Protein AF-A0A815VZB2-F1 (afdb_monomer_lite)

Foldseek 3Di:
DDPDPPPVVVVVVVVVVVVVVVVVVVVVVVVPDPDPDVVVVVVVVVVVVVVVVVLVVLQWEKEKEDEFEQDPVGGGDDCQLVQLLQLLCVVVVHHYDYHYDHDYQKIFMATPNHTQDIDGSVLGDGNHNNPPRPRSVVSVVSVCVVSDPDDDD

Radius of gyration: 22.01 Å; chains: 1; bounding box: 46×48×60 Å

Organism: NCBI:txid392030

Sequence (153 aa):
MAIFDKTATINHERKYLLHHRITLIYMKTYILFPSNHHYIIITNAVSTLTSDFCSMMAQTRVLIKYGPYKNFSGVEHKTERTKGLETFLTNLGYSVSTHPIPIRNVCEVHVYDLKVFECDIRNLQFGGDGELDDLCHEALRKITDVTSPSSNP

Secondary structure (DSSP, 8-state):
-----HHHHHHHHHHHHHHHHHHHHHHHHHTS---TTHHHHHHHHHHHHHHHHHHHHT--EEEEEE--EE-SS-EE--STTHHHHHHHHHHTT-EEEEEE-SSTTEEEEEETTEEEEEEETTTSPSSS-STT-HHHHHHHHHHHHHHS-----

InterPro domains:
  IPR027885 Uncharacterised protein family UPF0728 [PF15092] (56-141)
  IPR027885 Uncharacterised protein family UPF0728 [PTHR28448] (56-143)

Structure (mmCIF, N/CA/C/O backbone):
data_AF-A0A815VZB2-F1
#
_entry.id   AF-A0A815VZB2-F1
#
loop_
_atom_site.group_PDB
_atom_site.id
_atom_site.type_symbol
_atom_site.label_atom_id
_atom_site.label_alt_id
_atom_site.label_comp_id
_atom_site.label_asym_id
_atom_site.label_entity_id
_atom_site.label_seq_id
_atom_site.pdbx_PDB_ins_code
_atom_site.Cartn_x
_atom_site.Cartn_y
_atom_site.Cartn_z
_atom_site.occupancy
_atom_site.B_iso_or_equiv
_atom_site.auth_seq_id
_atom_site.auth_comp_id
_atom_site.auth_asym_id
_atom_site.auth_atom_id
_atom_site.pdbx_PDB_model_num
ATOM 1 N N . MET A 1 1 ? 4.070 -33.100 9.835 1.00 34.94 1 MET A N 1
ATOM 2 C CA . MET A 1 1 ? 4.613 -32.319 10.966 1.00 34.94 1 MET A CA 1
ATOM 3 C C . MET A 1 1 ? 4.335 -30.851 10.673 1.00 34.94 1 MET A C 1
ATOM 5 O O . MET A 1 1 ? 5.146 -30.195 10.044 1.00 34.94 1 MET A O 1
ATOM 9 N N . ALA A 1 2 ? 3.128 -30.384 11.004 1.00 37.34 2 ALA A N 1
ATOM 10 C CA . ALA A 1 2 ? 2.721 -28.992 10.826 1.00 37.34 2 ALA A CA 1
ATOM 11 C C . ALA A 1 2 ? 2.582 -28.388 12.223 1.00 37.34 2 ALA A C 1
ATOM 13 O O . ALA A 1 2 ? 1.707 -28.780 12.994 1.00 37.34 2 ALA A O 1
ATOM 14 N N . ILE A 1 3 ? 3.515 -27.507 12.569 1.00 37.59 3 ILE A N 1
ATOM 15 C CA . ILE A 1 3 ? 3.461 -26.701 13.784 1.00 37.59 3 ILE A CA 1
ATOM 16 C C . ILE A 1 3 ? 2.385 -25.648 13.510 1.00 37.59 3 ILE A C 1
ATOM 18 O O . ILE A 1 3 ? 2.657 -24.618 12.910 1.00 37.59 3 ILE A O 1
ATOM 22 N N . PHE A 1 4 ? 1.137 -25.968 13.852 1.00 39.38 4 PHE A N 1
ATOM 23 C CA . PHE A 1 4 ? 0.052 -24.993 13.851 1.00 39.38 4 PHE A CA 1
ATOM 24 C C . PHE A 1 4 ? 0.353 -23.949 14.932 1.00 39.38 4 PHE A C 1
ATOM 26 O O . PHE A 1 4 ? 0.558 -24.295 16.100 1.00 39.38 4 PHE A O 1
ATOM 33 N N . ASP A 1 5 ? 0.418 -22.690 14.509 1.00 47.00 5 ASP A N 1
ATOM 34 C CA . ASP A 1 5 ? 0.724 -21.504 15.304 1.00 47.00 5 ASP A CA 1
ATOM 35 C C . ASP A 1 5 ? -0.200 -21.380 16.527 1.00 47.00 5 ASP A C 1
ATOM 37 O O . ASP A 1 5 ? -1.289 -20.810 16.479 1.00 47.00 5 ASP A O 1
ATOM 41 N N . LYS A 1 6 ? 0.251 -21.895 17.677 1.00 44.09 6 LYS A N 1
ATOM 42 C CA . LYS A 1 6 ? -0.429 -21.723 18.975 1.00 44.09 6 LYS A CA 1
ATOM 43 C C . LYS A 1 6 ? -0.488 -20.251 19.414 1.00 44.09 6 LYS A C 1
ATOM 45 O O . LYS A 1 6 ? -1.237 -19.904 20.319 1.00 44.09 6 LYS A O 1
ATOM 50 N N . THR A 1 7 ? 0.300 -19.381 18.791 1.00 44.50 7 THR A N 1
ATOM 51 C CA . THR A 1 7 ? 0.449 -17.954 19.107 1.00 44.50 7 THR A CA 1
ATOM 52 C C . THR A 1 7 ? -0.786 -17.125 18.730 1.00 44.50 7 THR A C 1
ATOM 54 O O . THR A 1 7 ? -1.151 -16.209 19.469 1.00 44.50 7 THR A O 1
ATOM 57 N N . ALA A 1 8 ? -1.479 -17.469 17.639 1.00 40.62 8 ALA A N 1
ATOM 58 C CA . ALA A 1 8 ? -2.659 -16.743 17.165 1.00 40.62 8 ALA A CA 1
ATOM 59 C C . ALA A 1 8 ? -3.891 -16.973 18.061 1.00 40.62 8 ALA A C 1
ATOM 61 O O . ALA A 1 8 ? -4.601 -16.028 18.410 1.00 40.62 8 ALA A O 1
ATOM 62 N N . THR A 1 9 ? -4.101 -18.211 18.512 1.00 45.16 9 THR A N 1
ATOM 63 C CA . THR A 1 9 ? -5.230 -18.590 19.377 1.00 45.16 9 THR A CA 1
ATOM 64 C C . THR A 1 9 ? -5.095 -17.997 20.783 1.00 45.16 9 THR A C 1
ATOM 66 O O . THR A 1 9 ? -6.067 -17.487 21.337 1.00 45.16 9 THR A O 1
ATOM 69 N N . ILE A 1 10 ? -3.869 -17.946 21.323 1.00 45.34 10 ILE A N 1
ATOM 70 C CA . ILE A 1 10 ? -3.572 -17.347 22.639 1.00 45.34 10 ILE A CA 1
ATOM 71 C C . ILE A 1 10 ? -3.904 -15.844 22.668 1.00 45.34 10 ILE A C 1
ATOM 73 O O . ILE A 1 10 ? -4.378 -15.328 23.684 1.00 45.34 10 ILE A O 1
ATOM 77 N N . ASN A 1 11 ? -3.691 -15.126 21.562 1.00 45.75 11 ASN A N 1
ATOM 78 C CA . ASN A 1 11 ? -4.005 -13.697 21.477 1.00 45.75 11 ASN A CA 1
ATOM 79 C C . ASN A 1 11 ? -5.516 -13.433 21.408 1.00 45.75 11 ASN A C 1
ATOM 81 O O . ASN A 1 11 ? -5.991 -12.444 21.971 1.00 45.75 11 ASN A O 1
ATOM 85 N N . HIS A 1 12 ? -6.281 -14.336 20.789 1.00 46.09 12 HIS A N 1
ATOM 86 C CA . HIS A 1 12 ? -7.735 -14.232 20.751 1.00 46.09 12 HIS A CA 1
ATOM 87 C C . HIS A 1 12 ? -8.364 -14.499 22.128 1.00 46.09 12 HIS A C 1
ATOM 89 O O . HIS A 1 12 ? -9.217 -13.725 22.568 1.00 46.09 12 HIS A O 1
ATOM 95 N N . GLU A 1 13 ? -7.891 -15.522 22.848 1.00 44.78 13 GLU A N 1
ATOM 96 C CA . GLU A 1 13 ? -8.367 -15.851 24.201 1.00 44.78 13 GLU A CA 1
ATOM 97 C C . GLU A 1 13 ? -7.997 -14.778 25.234 1.00 44.78 13 GLU A C 1
ATOM 99 O O . GLU A 1 13 ? -8.820 -14.406 26.074 1.00 44.78 13 GLU A O 1
ATOM 104 N N . ARG A 1 14 ? -6.795 -14.188 25.136 1.00 47.09 14 ARG A N 1
ATOM 105 C CA . ARG A 1 14 ? -6.398 -13.048 25.981 1.00 47.09 14 ARG A CA 1
ATOM 106 C C . ARG A 1 14 ? -7.299 -11.829 25.784 1.00 47.09 14 ARG A C 1
ATOM 108 O O . ARG A 1 14 ? -7.589 -11.145 26.764 1.00 47.09 14 ARG A O 1
ATOM 115 N N . LYS A 1 15 ? -7.780 -11.584 24.558 1.00 50.12 15 LYS A N 1
ATOM 116 C CA . LYS A 1 15 ? -8.715 -10.488 24.249 1.00 50.12 15 LYS A CA 1
ATOM 117 C C . LYS A 1 15 ? -10.062 -10.681 24.958 1.00 50.12 15 LYS A C 1
ATOM 119 O O . LYS A 1 15 ? -10.565 -9.728 25.550 1.00 50.12 15 LYS A O 1
ATOM 124 N N . TYR A 1 16 ? -10.599 -11.905 24.981 1.00 51.72 16 TYR A N 1
ATOM 125 C CA . TYR A 1 16 ? -11.842 -12.227 25.699 1.00 51.72 16 TYR A CA 1
ATOM 126 C C . TYR A 1 16 ? -11.687 -12.170 27.220 1.00 51.72 16 TYR A C 1
ATOM 128 O O . TYR A 1 16 ? -12.546 -11.618 27.907 1.00 51.72 16 TYR A O 1
ATOM 136 N N . LEU A 1 17 ? -10.572 -12.678 27.751 1.00 52.09 17 LEU A N 1
ATOM 137 C CA . LEU A 1 17 ? -10.294 -12.642 29.187 1.00 52.09 17 LEU A CA 1
ATOM 138 C C . LEU A 1 17 ? -10.078 -11.210 29.699 1.00 52.09 17 LEU A C 1
ATOM 140 O O . LEU A 1 17 ? -10.523 -10.893 30.801 1.00 52.09 17 LEU A O 1
ATOM 144 N N . LEU A 1 18 ? -9.459 -10.321 28.909 1.00 53.38 18 LEU A N 1
ATOM 145 C CA . LEU A 1 18 ? -9.382 -8.895 29.247 1.00 53.38 18 LEU A CA 1
ATOM 146 C C . LEU A 1 18 ? -10.767 -8.249 29.255 1.00 53.38 18 LEU A C 1
ATOM 148 O O . LEU A 1 18 ? -11.098 -7.560 30.217 1.00 53.38 18 LEU A O 1
ATOM 152 N N . HIS A 1 19 ? -11.579 -8.505 28.225 1.00 54.69 19 HIS A N 1
ATOM 153 C CA . HIS A 1 19 ? -12.935 -7.962 28.138 1.00 54.69 19 HIS A CA 1
ATOM 154 C C . HIS A 1 19 ? -13.764 -8.376 29.360 1.00 54.69 19 HIS A C 1
ATOM 156 O O . HIS A 1 19 ? -14.330 -7.524 30.036 1.00 54.69 19 HIS A O 1
ATOM 162 N N . HIS A 1 20 ? -13.731 -9.662 29.726 1.00 53.31 20 HIS A N 1
ATOM 163 C CA . HIS A 1 20 ? -14.475 -10.180 30.873 1.00 53.31 20 HIS A CA 1
ATOM 164 C C . HIS A 1 20 ? -13.975 -9.619 32.216 1.00 53.31 20 HIS A C 1
ATOM 166 O O . HIS A 1 20 ? -14.780 -9.280 33.083 1.00 53.31 20 HIS A O 1
ATOM 172 N N . ARG A 1 21 ? -12.654 -9.439 32.390 1.00 52.34 21 ARG A N 1
ATOM 173 C CA . ARG A 1 21 ? -12.088 -8.799 33.594 1.00 52.34 21 ARG A CA 1
ATOM 174 C C . ARG A 1 21 ? -12.471 -7.323 33.699 1.00 52.34 21 ARG A C 1
ATOM 176 O O . ARG A 1 21 ? -12.767 -6.872 34.800 1.00 52.34 21 ARG A O 1
ATOM 183 N N . ILE A 1 22 ? -12.517 -6.596 32.582 1.00 56.78 22 ILE A N 1
ATOM 184 C CA . ILE A 1 22 ? -12.968 -5.198 32.537 1.00 56.78 22 ILE A CA 1
ATOM 185 C C . ILE A 1 22 ? -14.460 -5.105 32.888 1.00 56.78 22 ILE A C 1
ATOM 187 O O . ILE A 1 22 ? -14.831 -4.293 33.733 1.00 56.78 22 ILE A O 1
ATOM 191 N N . THR A 1 23 ? -15.311 -5.981 32.337 1.00 55.28 23 THR A N 1
ATOM 192 C CA . THR A 1 23 ? -16.749 -6.017 32.668 1.00 55.28 23 THR A CA 1
ATOM 193 C C . THR A 1 23 ? -17.000 -6.362 34.141 1.00 55.28 23 THR A C 1
ATOM 195 O O . THR A 1 23 ? -17.875 -5.776 34.776 1.00 55.28 23 THR A O 1
ATOM 198 N N . LEU A 1 24 ? -16.218 -7.278 34.722 1.00 53.06 24 LEU A N 1
ATOM 199 C CA . LEU A 1 24 ? -16.332 -7.635 36.141 1.00 53.06 24 LEU A CA 1
ATOM 200 C C . LEU A 1 24 ? -15.854 -6.515 37.075 1.00 53.06 24 LEU A C 1
ATOM 202 O O . LEU A 1 24 ? -16.447 -6.324 38.136 1.00 53.06 24 LEU A O 1
ATOM 206 N N . ILE A 1 25 ? -14.824 -5.753 36.687 1.00 57.41 25 ILE A N 1
ATOM 207 C CA . ILE A 1 25 ? -14.429 -4.530 37.403 1.00 57.41 25 ILE A CA 1
ATOM 208 C C . ILE A 1 25 ? -15.587 -3.528 37.371 1.00 57.41 25 ILE A C 1
ATOM 210 O O . ILE A 1 25 ? -15.958 -3.031 38.428 1.00 57.41 25 ILE A O 1
ATOM 214 N N . TYR A 1 26 ? -16.207 -3.324 36.201 1.00 50.06 26 TYR A N 1
ATOM 215 C CA . TYR A 1 26 ? -17.359 -2.440 35.998 1.00 50.06 26 TYR A CA 1
ATOM 216 C C . TYR A 1 26 ? -18.523 -2.786 36.939 1.00 50.06 26 TYR A C 1
ATOM 218 O O . TYR A 1 26 ? -18.968 -1.945 37.706 1.00 50.06 26 TYR A O 1
ATOM 226 N N . MET A 1 27 ? -18.968 -4.043 36.991 1.00 49.50 27 MET A N 1
ATOM 227 C CA . MET A 1 27 ? -20.078 -4.436 37.877 1.00 49.50 27 MET A CA 1
ATOM 228 C C . MET A 1 27 ? -19.759 -4.253 39.370 1.00 49.50 27 MET A C 1
ATOM 230 O O . MET A 1 27 ? -20.651 -3.970 40.168 1.00 49.50 27 MET A O 1
ATOM 234 N N . LYS A 1 28 ? -18.488 -4.386 39.766 1.00 45.09 28 LYS A N 1
ATOM 235 C CA . LYS A 1 28 ? -18.073 -4.308 41.173 1.00 45.09 28 LYS A CA 1
ATOM 236 C C . LYS A 1 28 ? -17.941 -2.866 41.681 1.00 45.09 28 LYS A C 1
ATOM 238 O O . LYS A 1 28 ? -18.187 -2.629 42.861 1.00 45.09 28 LYS A O 1
ATOM 243 N N . THR A 1 29 ? -17.605 -1.902 40.820 1.00 44.00 29 THR A N 1
ATOM 244 C CA . THR A 1 29 ? -17.558 -0.470 41.178 1.00 44.00 29 THR A CA 1
ATOM 245 C C . THR A 1 29 ? -18.941 0.171 41.289 1.00 44.00 29 THR A C 1
ATOM 247 O O . THR A 1 29 ? -19.121 1.038 42.141 1.00 44.00 29 THR A O 1
ATOM 250 N N . TYR A 1 30 ? -19.930 -0.272 40.504 1.00 48.31 30 TYR A N 1
ATOM 251 C CA . TYR A 1 30 ? -21.293 0.290 40.529 1.00 48.31 30 TYR A CA 1
ATOM 252 C C . TYR A 1 30 ? -22.062 0.019 41.834 1.00 48.31 30 TYR A C 1
ATOM 254 O O . TYR A 1 30 ? -22.995 0.749 42.153 1.00 48.31 30 TYR A O 1
ATOM 262 N N . ILE A 1 31 ? -21.670 -0.994 42.614 1.00 49.06 31 ILE A N 1
ATOM 263 C CA . ILE A 1 31 ? -22.377 -1.385 43.847 1.00 49.06 31 ILE A CA 1
ATOM 264 C C . ILE A 1 31 ? -21.903 -0.580 45.078 1.00 49.06 31 ILE A C 1
ATOM 266 O O . ILE A 1 31 ? -22.620 -0.505 46.071 1.00 49.06 31 ILE A O 1
ATOM 270 N N . LEU A 1 32 ? -20.720 0.051 45.042 1.00 46.19 32 LEU A N 1
ATOM 271 C CA . LEU A 1 32 ? -20.055 0.569 46.252 1.00 46.19 32 LEU A CA 1
ATOM 272 C C . LEU A 1 32 ? -20.172 2.083 46.519 1.00 46.19 32 LEU A C 1
ATOM 274 O O . LEU A 1 32 ? -19.733 2.516 47.581 1.00 46.19 32 LEU A O 1
ATOM 278 N N . PHE A 1 33 ? -20.754 2.902 45.632 1.00 46.06 33 PHE A N 1
ATOM 279 C CA . PHE A 1 33 ? -20.712 4.367 45.801 1.00 46.06 33 PHE A CA 1
ATOM 280 C C . PHE A 1 33 ? -22.016 5.091 45.417 1.00 46.06 33 PHE A C 1
ATOM 282 O O . PHE A 1 33 ? -22.162 5.519 44.272 1.00 46.06 33 PHE A O 1
ATOM 289 N N . PRO A 1 34 ? -22.950 5.315 46.363 1.00 49.69 34 PRO A N 1
ATOM 290 C CA . PRO A 1 34 ? -24.106 6.172 46.146 1.00 49.69 34 PRO A CA 1
ATOM 291 C C . PRO A 1 34 ? -23.826 7.586 46.689 1.00 49.69 34 PRO A C 1
ATOM 293 O O . PRO A 1 34 ? -24.181 7.901 47.822 1.00 49.69 34 PRO A O 1
ATOM 296 N N . SER A 1 35 ? -23.178 8.462 45.911 1.00 50.97 35 SER A N 1
ATOM 297 C CA . SER A 1 35 ? -23.201 9.913 46.186 1.00 50.97 35 SER A CA 1
ATOM 298 C C . SER A 1 35 ? -22.952 10.779 44.934 1.00 50.97 35 SER A C 1
ATOM 300 O O . SER A 1 35 ? -22.045 10.567 44.128 1.00 50.97 35 SER A O 1
ATOM 302 N N . ASN A 1 36 ? -23.835 11.766 44.760 1.00 54.28 36 ASN A N 1
ATOM 303 C CA . ASN A 1 36 ? -24.310 12.329 43.487 1.00 54.28 36 ASN A CA 1
ATOM 304 C C . ASN A 1 36 ? -23.461 13.446 42.838 1.00 54.28 36 ASN A C 1
ATOM 306 O O . ASN A 1 36 ? -24.019 14.412 42.333 1.00 54.28 36 ASN A O 1
ATOM 310 N N . HIS A 1 37 ? -22.131 13.346 42.781 1.00 50.31 37 HIS A N 1
ATOM 311 C CA . HIS A 1 37 ? -21.355 14.298 41.949 1.00 50.31 37 HIS A CA 1
ATOM 312 C C . HIS A 1 37 ? -20.092 13.713 41.307 1.00 50.31 37 HIS A C 1
ATOM 314 O O . HIS A 1 37 ? -19.731 14.105 40.199 1.00 50.31 37 HIS A O 1
ATOM 320 N N . HIS A 1 38 ? -19.460 12.712 41.926 1.00 49.88 38 HIS A N 1
ATOM 321 C CA . HIS A 1 38 ? -18.347 11.986 41.300 1.00 49.88 38 HIS A CA 1
ATOM 322 C C . HIS A 1 38 ? -18.798 11.022 40.195 1.00 49.88 38 HIS A C 1
ATOM 324 O O . HIS A 1 38 ? -18.016 10.734 39.291 1.00 49.88 38 HIS A O 1
ATOM 330 N N . TYR A 1 39 ? -20.059 10.574 40.220 1.00 50.38 39 TYR A N 1
ATOM 331 C CA . TYR A 1 39 ? -20.614 9.678 39.203 1.00 50.38 39 TYR A CA 1
ATOM 332 C C . TYR A 1 39 ? -20.498 10.271 37.791 1.00 50.38 39 TYR A C 1
ATOM 334 O O . TYR A 1 39 ? -19.994 9.607 36.893 1.00 50.38 39 TYR A O 1
ATOM 342 N N . ILE A 1 40 ? -20.853 11.549 37.623 1.00 50.66 40 ILE A N 1
ATOM 343 C CA . ILE A 1 40 ? -20.869 12.222 36.315 1.00 50.66 40 ILE A CA 1
ATOM 344 C C . ILE A 1 40 ? -19.458 12.283 35.705 1.00 50.66 40 ILE A C 1
ATOM 346 O O . ILE A 1 40 ? -19.270 11.979 34.526 1.00 50.66 40 ILE A O 1
ATOM 350 N N . ILE A 1 41 ? -18.446 12.612 36.516 1.00 54.38 41 ILE A N 1
ATOM 351 C CA . ILE A 1 41 ? -17.053 12.739 36.061 1.00 54.38 41 ILE A CA 1
ATOM 352 C C . ILE A 1 41 ? -16.491 11.372 35.649 1.00 54.38 41 ILE A C 1
ATOM 354 O O . ILE A 1 41 ? -15.858 11.260 34.601 1.00 54.38 41 ILE A O 1
ATOM 358 N N . ILE A 1 42 ? -16.768 10.322 36.430 1.00 55.88 42 ILE A N 1
ATOM 359 C CA . ILE A 1 42 ? -16.307 8.962 36.120 1.00 55.88 42 ILE A CA 1
ATOM 360 C C . ILE A 1 42 ? -17.001 8.439 34.858 1.00 55.88 42 ILE A C 1
ATOM 362 O O . ILE A 1 42 ? -16.329 7.897 33.985 1.00 55.88 42 ILE A O 1
ATOM 366 N N . THR A 1 43 ? -18.313 8.644 34.700 1.00 55.28 43 THR A N 1
ATOM 367 C CA . THR A 1 43 ? -19.020 8.207 33.486 1.00 55.28 43 THR A CA 1
ATOM 368 C C . THR A 1 43 ? -18.523 8.909 32.224 1.00 55.28 43 THR A C 1
ATOM 370 O O . THR A 1 43 ? -18.375 8.249 31.200 1.00 55.28 43 THR A O 1
ATOM 373 N N . ASN A 1 44 ? -18.192 10.204 32.303 1.00 54.88 44 ASN A N 1
ATOM 374 C CA . ASN A 1 44 ? -17.668 10.962 31.164 1.00 54.88 44 ASN A CA 1
ATOM 375 C C . ASN A 1 44 ? -16.230 10.564 30.806 1.00 54.88 44 ASN A C 1
ATOM 377 O O . ASN A 1 44 ? -15.897 10.464 29.633 1.00 54.88 44 ASN A O 1
ATOM 381 N N . ALA A 1 45 ? -15.380 10.296 31.801 1.00 54.25 45 ALA A N 1
ATOM 382 C CA . ALA A 1 45 ? -14.021 9.815 31.554 1.00 54.25 45 ALA A CA 1
ATOM 383 C C . ALA A 1 45 ? -14.007 8.380 30.996 1.00 54.25 45 ALA A C 1
ATOM 385 O O . ALA A 1 45 ? -13.162 8.030 30.180 1.00 54.25 45 ALA A O 1
ATOM 386 N N . VAL A 1 46 ? -14.949 7.531 31.414 1.00 55.19 46 VAL A N 1
ATOM 387 C CA . VAL A 1 46 ? -15.072 6.162 30.895 1.00 55.19 46 VAL A CA 1
ATOM 388 C C . VAL A 1 46 ? -15.710 6.147 29.500 1.00 55.19 46 VAL A C 1
ATOM 390 O O . VAL A 1 46 ? -15.324 5.321 28.675 1.00 55.19 46 VAL A O 1
ATOM 393 N N . SER A 1 47 ? -16.635 7.058 29.181 1.00 56.69 47 SER A N 1
ATOM 394 C CA . SER A 1 47 ? -17.193 7.178 27.826 1.00 56.69 47 SER A CA 1
ATOM 395 C C . SER A 1 47 ? -16.167 7.702 26.815 1.00 56.69 47 SER A C 1
ATOM 397 O O . SER A 1 47 ? -16.084 7.161 25.714 1.00 56.69 47 SER A O 1
ATOM 399 N N . THR A 1 48 ? -15.317 8.664 27.191 1.00 53.47 48 THR A N 1
ATOM 400 C CA . THR A 1 48 ? -14.202 9.101 26.334 1.00 53.47 48 THR A CA 1
ATOM 401 C C . THR A 1 48 ? -13.174 7.989 26.151 1.00 53.47 48 THR A C 1
ATOM 403 O O . THR A 1 48 ? -12.849 7.651 25.020 1.00 53.47 48 THR A O 1
ATOM 406 N N . LEU A 1 49 ? -12.765 7.310 27.228 1.00 53.84 49 LEU A N 1
ATOM 407 C CA . LEU A 1 49 ? -11.832 6.184 27.131 1.00 53.84 49 LEU A CA 1
ATOM 408 C C . LEU A 1 49 ? -12.395 5.017 26.309 1.00 53.84 49 LEU A C 1
ATOM 410 O O . LEU A 1 49 ? -11.648 4.390 25.571 1.00 53.84 49 LEU A O 1
ATOM 414 N N . THR A 1 50 ? -13.692 4.709 26.395 1.00 54.56 50 THR A N 1
ATOM 415 C CA . THR A 1 50 ? -14.303 3.647 25.573 1.00 54.56 50 THR A CA 1
ATOM 416 C C . THR A 1 50 ? -14.459 4.057 24.113 1.00 54.56 50 THR A C 1
ATOM 418 O O . THR A 1 50 ? -14.234 3.214 23.252 1.00 54.56 50 THR A O 1
ATOM 421 N N . SER A 1 51 ? -14.755 5.326 23.815 1.00 56.81 51 SER A N 1
ATOM 422 C CA . SER A 1 51 ? -14.729 5.874 22.451 1.00 56.81 51 SER A CA 1
ATOM 423 C C . SER A 1 51 ? -13.322 5.816 21.850 1.00 56.81 51 SER A C 1
ATOM 425 O O . SER A 1 51 ? -13.143 5.315 20.741 1.00 56.81 51 SER A O 1
ATOM 427 N N . ASP A 1 52 ? -12.310 6.233 22.611 1.00 51.03 52 ASP A N 1
ATOM 428 C CA . ASP A 1 52 ? -10.911 6.236 22.181 1.00 51.03 52 ASP A CA 1
ATOM 429 C C . ASP A 1 52 ? -10.368 4.809 22.028 1.00 51.03 52 ASP A C 1
ATOM 431 O O . ASP A 1 52 ? -9.700 4.500 21.045 1.00 51.03 52 ASP A O 1
ATOM 435 N N . PHE A 1 53 ? -10.721 3.886 22.932 1.00 46.84 53 PHE A N 1
ATOM 436 C CA . PHE A 1 53 ? -10.391 2.466 22.781 1.00 46.84 53 PHE A CA 1
ATOM 437 C C . PHE A 1 53 ? -11.161 1.793 21.638 1.00 46.84 53 PHE A C 1
ATOM 439 O O . PHE A 1 53 ? -10.614 0.887 21.013 1.00 46.84 53 PHE A O 1
ATOM 446 N N . CYS A 1 54 ? -12.396 2.205 21.336 1.00 44.72 54 CYS A N 1
ATOM 447 C CA . CYS A 1 54 ? -13.155 1.693 20.190 1.00 44.72 54 CYS A CA 1
ATOM 448 C C . CYS A 1 54 ? -12.543 2.188 18.868 1.00 44.72 54 CYS A C 1
ATOM 450 O O . CYS A 1 54 ? -12.349 1.395 17.949 1.00 44.72 54 CYS A O 1
ATOM 452 N N . SER A 1 55 ? -12.121 3.458 18.831 1.00 46.69 55 SER A N 1
ATOM 453 C CA . SER A 1 55 ? -11.335 4.052 17.742 1.00 46.69 55 SER A CA 1
ATOM 454 C C . SER A 1 55 ? -9.985 3.338 17.560 1.00 46.69 55 SER A C 1
ATOM 456 O O . SER A 1 55 ? -9.594 2.983 16.450 1.00 46.69 55 SER A O 1
ATOM 458 N N . MET A 1 56 ? -9.308 2.998 18.663 1.00 39.72 56 MET A N 1
ATOM 459 C CA . MET A 1 56 ? -8.017 2.300 18.653 1.00 39.72 56 MET A CA 1
ATOM 460 C C . MET A 1 56 ? -8.124 0.799 18.308 1.00 39.72 56 MET A C 1
ATOM 462 O O . MET A 1 56 ? -7.184 0.216 17.771 1.00 39.72 56 MET A O 1
ATOM 466 N N . MET A 1 57 ? -9.257 0.144 18.585 1.00 47.75 57 MET A N 1
ATOM 467 C CA . MET A 1 57 ? -9.481 -1.287 18.309 1.00 47.75 57 MET A CA 1
ATOM 468 C C . MET A 1 57 ? -9.877 -1.590 16.854 1.00 47.75 57 MET A C 1
ATOM 470 O O . MET A 1 57 ? -9.903 -2.765 16.480 1.00 47.75 57 MET A O 1
ATOM 474 N N . ALA A 1 58 ? -10.153 -0.564 16.043 1.00 57.28 58 ALA A N 1
ATOM 475 C CA . ALA A 1 58 ? -10.574 -0.678 14.646 1.00 57.28 58 ALA A CA 1
ATOM 476 C C . ALA A 1 58 ? -9.503 -0.213 13.640 1.00 57.28 58 ALA A C 1
ATOM 478 O O . ALA A 1 58 ? -9.828 0.071 12.487 1.00 57.28 58 ALA A O 1
ATOM 479 N N . GLN A 1 59 ? -8.224 -0.134 14.037 1.00 67.06 59 GLN A N 1
ATOM 480 C CA . GLN A 1 59 ? -7.154 0.170 13.082 1.00 67.06 59 GLN A CA 1
ATOM 481 C C . GLN A 1 59 ? -7.110 -0.896 11.985 1.00 67.06 59 GLN A C 1
ATOM 483 O O . GLN A 1 59 ? -6.698 -2.044 12.191 1.00 67.06 59 GLN A O 1
ATOM 488 N N . THR A 1 60 ? -7.561 -0.488 10.804 1.00 81.19 60 THR A N 1
ATOM 489 C CA . THR A 1 60 ? -7.589 -1.331 9.619 1.00 81.19 60 THR A CA 1
ATOM 490 C C . THR A 1 60 ? -6.169 -1.458 9.094 1.00 81.19 60 THR A C 1
ATOM 492 O O . THR A 1 60 ? -5.489 -0.462 8.830 1.00 81.19 60 THR A O 1
ATOM 495 N N . ARG A 1 61 ? -5.690 -2.704 9.030 1.00 88.62 61 ARG A N 1
ATOM 496 C CA . ARG A 1 61 ? -4.336 -3.017 8.575 1.00 88.62 61 ARG A CA 1
ATOM 497 C C . ARG A 1 61 ? -4.323 -3.064 7.060 1.00 88.62 61 ARG A C 1
ATOM 499 O O . ARG A 1 61 ? -4.993 -3.908 6.464 1.00 88.62 61 ARG A O 1
ATOM 506 N N . VAL A 1 62 ? -3.529 -2.180 6.475 1.00 91.62 62 VAL A N 1
ATOM 507 C CA . VAL A 1 62 ? -3.317 -2.072 5.039 1.00 91.62 62 VAL A CA 1
ATOM 508 C C . VAL A 1 62 ? -1.891 -2.512 4.715 1.00 91.62 62 VAL A C 1
ATOM 510 O O . VAL A 1 62 ? -0.917 -2.081 5.330 1.00 91.62 62 VAL A O 1
ATOM 513 N N . LEU A 1 63 ? -1.764 -3.398 3.740 1.00 93.44 63 LEU A N 1
ATOM 514 C CA . LEU A 1 63 ? -0.509 -3.936 3.249 1.00 93.44 63 LEU A CA 1
ATOM 515 C C . LEU A 1 63 ? -0.349 -3.548 1.779 1.00 93.44 63 LEU A C 1
ATOM 517 O O . LEU A 1 63 ? -1.098 -4.003 0.920 1.00 93.44 63 LEU A O 1
ATOM 521 N N . ILE A 1 64 ? 0.645 -2.720 1.484 1.00 93.62 64 ILE A N 1
ATOM 522 C CA . ILE A 1 64 ? 0.982 -2.285 0.132 1.00 93.62 64 ILE A CA 1
ATOM 523 C C . ILE A 1 64 ? 2.090 -3.192 -0.396 1.00 93.62 64 ILE A C 1
ATOM 525 O O . ILE A 1 64 ? 3.219 -3.169 0.096 1.00 93.62 64 ILE A O 1
ATOM 529 N N . LYS A 1 65 ? 1.788 -3.995 -1.410 1.00 94.00 65 LYS A N 1
ATOM 530 C CA . LYS A 1 65 ? 2.762 -4.827 -2.113 1.00 94.00 65 LYS A CA 1
ATOM 531 C C . LYS A 1 65 ? 3.219 -4.109 -3.372 1.00 94.00 65 LYS A C 1
ATOM 533 O O . LYS A 1 65 ? 2.385 -3.742 -4.190 1.00 94.00 65 LYS A O 1
ATOM 538 N N . TYR A 1 66 ? 4.520 -3.908 -3.550 1.00 93.88 66 TYR A N 1
ATOM 539 C CA . TYR A 1 66 ? 5.027 -3.099 -4.658 1.00 93.88 66 TYR A CA 1
ATOM 540 C C . TYR A 1 66 ? 6.161 -3.768 -5.432 1.00 93.88 66 TYR A C 1
ATOM 542 O O . TYR A 1 66 ? 7.067 -4.395 -4.883 1.00 93.88 66 TYR A O 1
ATOM 550 N N . GLY A 1 67 ? 6.075 -3.641 -6.747 1.00 92.38 67 GLY A N 1
ATOM 551 C CA . GLY A 1 67 ? 6.988 -4.200 -7.722 1.00 92.38 67 GLY A CA 1
ATOM 552 C C . GLY A 1 67 ? 8.208 -3.335 -8.008 1.00 92.38 67 GLY A C 1
ATOM 553 O O . GLY A 1 67 ? 8.180 -2.125 -7.766 1.00 92.38 67 GLY A O 1
ATOM 554 N N . PRO A 1 68 ? 9.266 -3.902 -8.615 1.00 92.06 68 PRO A N 1
ATOM 555 C CA . PRO A 1 68 ? 10.342 -3.089 -9.147 1.00 92.06 68 PRO A CA 1
ATOM 556 C C . PRO A 1 68 ? 9.830 -2.301 -10.357 1.00 92.06 68 PRO A C 1
ATOM 558 O O . PRO A 1 68 ? 9.062 -2.816 -11.179 1.00 92.06 68 PRO A O 1
ATOM 561 N N . TYR A 1 69 ? 10.278 -1.057 -10.506 1.00 87.81 69 TYR A N 1
ATOM 562 C CA . TYR A 1 69 ? 9.930 -0.217 -11.653 1.00 87.81 69 TYR A CA 1
ATOM 563 C C . TYR A 1 69 ? 11.161 0.434 -12.263 1.00 87.81 69 TYR A C 1
ATOM 565 O O . TYR A 1 69 ? 12.211 0.556 -11.634 1.00 87.81 69 TYR A O 1
ATOM 573 N N . LYS A 1 70 ? 11.038 0.834 -13.534 1.00 86.12 70 LYS A N 1
ATOM 574 C CA . LYS A 1 70 ? 12.124 1.523 -14.234 1.00 86.12 70 LYS A CA 1
ATOM 575 C C . LYS A 1 70 ? 12.249 2.950 -13.700 1.00 86.12 70 LYS A C 1
ATOM 577 O O . LYS A 1 70 ? 11.328 3.749 -13.867 1.00 86.12 70 LYS A O 1
ATOM 582 N N . ASN A 1 71 ? 13.390 3.252 -13.101 1.00 80.81 71 ASN A N 1
ATOM 583 C CA . ASN A 1 71 ? 13.805 4.584 -12.687 1.00 80.81 71 ASN A CA 1
ATOM 584 C C . ASN A 1 71 ? 15.034 5.023 -13.518 1.00 80.81 71 ASN A C 1
ATOM 586 O O . ASN A 1 71 ? 15.406 4.357 -14.487 1.00 80.81 71 ASN A O 1
ATOM 590 N N . PHE A 1 72 ? 15.642 6.160 -13.173 1.00 78.44 72 PHE A N 1
ATOM 591 C CA . PHE A 1 72 ? 16.839 6.662 -13.862 1.00 78.44 72 PHE A CA 1
ATOM 592 C C . PHE A 1 72 ? 18.070 5.749 -13.683 1.00 78.44 72 PHE A C 1
ATOM 594 O O . PHE A 1 72 ? 18.905 5.662 -14.577 1.00 78.44 72 PHE A O 1
ATOM 601 N N . SER A 1 73 ? 18.158 5.039 -12.556 1.00 76.38 73 SER A N 1
ATOM 602 C CA . SER A 1 73 ? 19.283 4.184 -12.156 1.00 76.38 73 SER A CA 1
ATOM 603 C C . SER A 1 73 ? 19.163 2.726 -12.627 1.00 76.38 73 SER A C 1
ATOM 605 O O . SER A 1 73 ? 20.150 2.000 -12.592 1.00 76.38 73 SER A O 1
ATOM 607 N N . GLY A 1 74 ? 17.984 2.279 -13.074 1.00 85.25 74 GLY A N 1
ATOM 608 C CA . GLY A 1 74 ? 17.741 0.891 -13.469 1.00 85.25 74 GLY A CA 1
ATOM 609 C C . GLY A 1 74 ? 16.311 0.415 -13.206 1.00 85.25 74 GLY A C 1
ATOM 610 O O . GLY A 1 74 ? 15.359 1.195 -13.226 1.00 85.25 74 GLY A O 1
ATOM 611 N N . VAL A 1 75 ? 16.143 -0.896 -13.010 1.00 85.50 75 VAL A N 1
ATOM 612 C CA . VAL A 1 75 ? 14.880 -1.520 -12.579 1.00 85.50 75 VAL A CA 1
ATOM 613 C C . VAL A 1 75 ? 15.081 -2.014 -11.154 1.00 85.50 75 VAL A C 1
ATOM 615 O O . VAL A 1 75 ? 15.715 -3.042 -10.948 1.00 85.50 75 VAL A O 1
ATOM 618 N N . GLU A 1 76 ? 14.561 -1.267 -10.185 1.00 86.38 76 GLU A N 1
ATOM 619 C CA . GLU A 1 76 ? 14.776 -1.526 -8.758 1.00 86.38 76 GLU A CA 1
ATOM 620 C C . GLU A 1 76 ? 13.482 -1.348 -7.960 1.00 86.38 76 GLU A C 1
ATOM 622 O O . GLU A 1 76 ? 12.549 -0.657 -8.386 1.00 86.38 76 GLU A O 1
ATOM 627 N N . HIS A 1 77 ? 13.438 -1.968 -6.780 1.00 85.94 77 HIS A N 1
ATOM 628 C CA . HIS A 1 77 ? 12.402 -1.744 -5.777 1.00 85.94 77 HIS A CA 1
ATOM 629 C C . HIS A 1 77 ? 12.672 -0.430 -5.056 1.00 85.94 77 HIS A C 1
ATOM 631 O O . HIS A 1 77 ? 13.601 -0.326 -4.259 1.00 85.94 77 HIS A O 1
ATOM 637 N N . LYS A 1 78 ? 11.846 0.578 -5.328 1.00 84.44 78 LYS A N 1
ATOM 638 C CA . LYS A 1 78 ? 11.921 1.872 -4.652 1.00 84.44 78 LYS A CA 1
ATOM 639 C C . LYS A 1 78 ? 10.598 2.220 -3.989 1.00 84.44 78 LYS A C 1
ATOM 641 O O . LYS A 1 78 ? 9.538 2.044 -4.580 1.00 84.44 78 LYS A O 1
ATOM 646 N N . THR A 1 79 ? 10.683 2.782 -2.789 1.00 85.69 79 THR A N 1
ATOM 647 C CA . THR A 1 79 ? 9.528 3.237 -2.001 1.00 85.69 79 THR A CA 1
ATOM 648 C C . THR A 1 79 ? 9.148 4.692 -2.277 1.00 85.69 79 THR A C 1
ATOM 650 O O . THR A 1 79 ? 8.131 5.170 -1.789 1.00 85.69 79 THR A O 1
ATOM 653 N N . GLU A 1 80 ? 9.935 5.416 -3.080 1.00 85.62 80 GLU A N 1
ATOM 654 C CA . GLU A 1 80 ? 9.757 6.856 -3.325 1.00 85.62 80 GLU A CA 1
ATOM 655 C C . GLU A 1 80 ? 8.357 7.202 -3.870 1.00 85.62 80 GLU A C 1
ATOM 657 O O . GLU A 1 80 ? 7.797 8.237 -3.512 1.00 85.62 80 GLU A O 1
ATOM 662 N N . ARG A 1 81 ? 7.770 6.320 -4.695 1.00 83.88 81 ARG A N 1
ATOM 663 C CA . ARG A 1 81 ? 6.399 6.475 -5.215 1.00 83.88 81 ARG A CA 1
ATOM 664 C C . ARG A 1 81 ? 5.316 5.937 -4.287 1.00 83.88 81 ARG A C 1
ATOM 666 O O . ARG A 1 81 ? 4.226 6.487 -4.242 1.00 83.88 81 ARG A O 1
ATOM 673 N N . THR A 1 82 ? 5.598 4.883 -3.523 1.00 87.38 82 THR A N 1
ATOM 674 C CA . THR A 1 82 ? 4.621 4.328 -2.570 1.00 87.38 82 THR A CA 1
ATOM 675 C C . THR A 1 82 ? 4.492 5.182 -1.313 1.00 87.38 82 THR A C 1
ATOM 677 O O . THR A 1 82 ? 3.493 5.076 -0.611 1.00 87.38 82 THR A O 1
ATOM 680 N N . LYS A 1 83 ? 5.476 6.047 -1.037 1.00 89.62 83 LYS A N 1
ATOM 681 C CA . LYS A 1 83 ? 5.512 6.917 0.142 1.00 89.62 83 LYS A CA 1
ATOM 682 C C . LYS A 1 83 ? 4.333 7.889 0.213 1.00 89.62 83 LYS A C 1
ATOM 684 O O . LYS A 1 83 ? 3.847 8.143 1.311 1.00 89.62 83 LYS A O 1
ATOM 689 N N . GLY A 1 84 ? 3.861 8.394 -0.930 1.00 88.25 84 GLY A N 1
ATOM 690 C CA . GLY A 1 84 ? 2.670 9.248 -0.977 1.00 88.25 84 GLY A CA 1
ATOM 691 C C . GLY A 1 84 ? 1.432 8.493 -0.503 1.00 88.25 84 GLY A C 1
ATOM 692 O O . GLY A 1 84 ? 0.779 8.916 0.442 1.00 88.25 84 GLY A O 1
ATOM 693 N N . LEU A 1 85 ? 1.193 7.304 -1.062 1.00 88.75 85 LEU A N 1
ATOM 694 C CA . LEU A 1 85 ? 0.083 6.436 -0.658 1.00 88.75 85 LEU A CA 1
ATOM 695 C C . LEU A 1 85 ? 0.179 6.001 0.817 1.00 88.75 85 LEU A C 1
ATOM 697 O O . LEU A 1 85 ? -0.823 5.985 1.527 1.00 88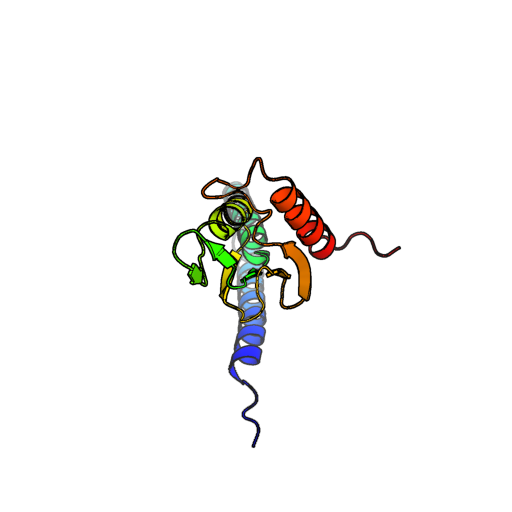.75 85 LEU A O 1
ATOM 701 N N . GLU A 1 86 ? 1.382 5.671 1.293 1.00 90.94 86 GLU A N 1
ATOM 702 C CA . GLU A 1 86 ? 1.627 5.314 2.694 1.00 90.94 86 GLU A CA 1
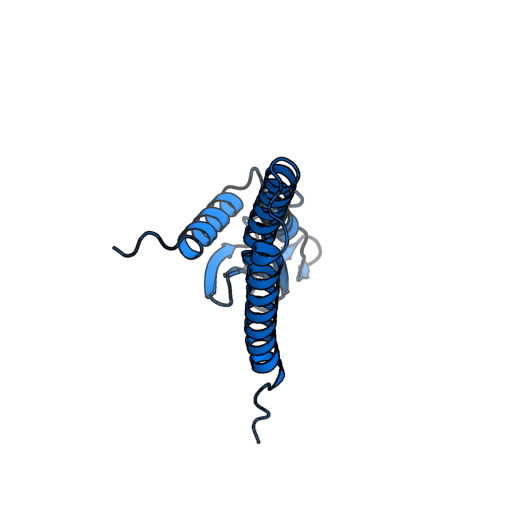ATOM 703 C C . GLU A 1 86 ? 1.302 6.474 3.642 1.00 90.94 86 GLU A C 1
ATOM 705 O O . GLU A 1 86 ? 0.596 6.282 4.632 1.00 90.94 86 GLU A O 1
ATOM 710 N N . THR A 1 87 ? 1.775 7.678 3.317 1.00 89.56 87 THR A N 1
ATOM 711 C CA . THR A 1 87 ? 1.544 8.889 4.116 1.00 89.56 87 THR A CA 1
ATOM 712 C C . THR A 1 87 ? 0.064 9.253 4.119 1.00 89.56 87 THR A C 1
ATOM 714 O O . THR A 1 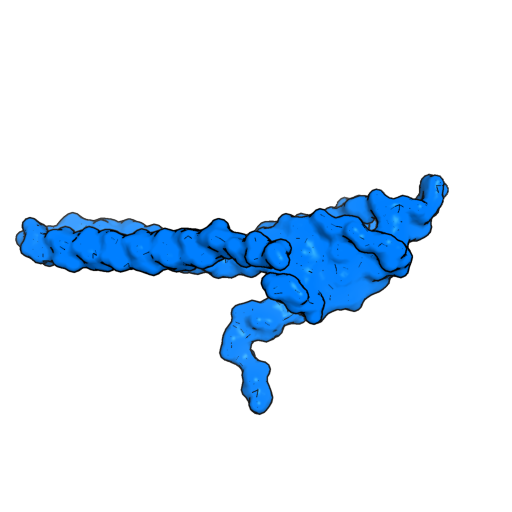87 ? -0.502 9.479 5.186 1.00 89.56 87 THR A O 1
ATOM 717 N N . PHE A 1 88 ? -0.585 9.219 2.954 1.00 89.81 88 PHE A N 1
ATOM 718 C CA . PHE A 1 88 ? -2.008 9.500 2.798 1.00 89.81 88 PHE A CA 1
ATOM 719 C C . PHE A 1 88 ? -2.876 8.598 3.684 1.00 89.81 88 PHE A C 1
ATOM 721 O O . PHE A 1 88 ? -3.689 9.075 4.474 1.00 89.81 88 PHE A O 1
ATOM 728 N N . LEU A 1 89 ? -2.660 7.283 3.618 1.00 88.06 89 LEU A N 1
ATOM 729 C CA . LEU A 1 89 ? -3.413 6.318 4.419 1.00 88.06 89 LEU A CA 1
ATOM 730 C C . LEU A 1 89 ? -3.077 6.413 5.916 1.00 88.06 89 LEU A C 1
ATOM 732 O O . LEU A 1 89 ? -3.969 6.299 6.756 1.00 88.06 89 LEU A O 1
ATOM 736 N N . THR A 1 90 ? -1.817 6.672 6.264 1.00 88.81 90 THR A N 1
ATOM 737 C CA . THR A 1 90 ? -1.403 6.859 7.664 1.00 88.81 90 THR A CA 1
ATOM 738 C C . THR A 1 90 ? -2.044 8.107 8.274 1.00 88.81 90 THR A C 1
ATOM 740 O O . THR A 1 90 ? -2.517 8.057 9.408 1.00 88.81 90 THR A O 1
ATOM 743 N N . ASN A 1 91 ? -2.138 9.203 7.514 1.00 86.75 91 ASN A N 1
ATOM 744 C CA . ASN A 1 91 ? -2.795 10.442 7.945 1.00 86.75 91 ASN A CA 1
ATOM 745 C C . ASN A 1 91 ? -4.291 10.242 8.231 1.00 86.75 91 ASN A C 1
ATOM 747 O O . ASN A 1 91 ? -4.849 10.911 9.098 1.00 86.75 91 ASN A O 1
ATOM 751 N N . LEU A 1 92 ? -4.929 9.293 7.545 1.00 83.94 92 LEU A N 1
ATOM 752 C CA . LEU A 1 92 ? -6.322 8.903 7.776 1.00 83.94 92 LEU A CA 1
ATOM 753 C C . LEU A 1 92 ? -6.498 7.932 8.960 1.00 83.94 92 LEU A C 1
ATOM 755 O O . LEU A 1 92 ? -7.624 7.567 9.289 1.00 83.94 92 LEU A O 1
ATOM 759 N N . GLY A 1 93 ? -5.406 7.514 9.610 1.00 85.38 93 GLY A N 1
ATOM 760 C CA . GLY A 1 93 ? -5.422 6.632 10.780 1.00 85.38 93 GLY A CA 1
ATOM 761 C C . GLY A 1 93 ? -5.329 5.134 10.467 1.00 85.38 93 GLY A C 1
ATOM 762 O O . GLY A 1 93 ? -5.488 4.315 11.375 1.00 85.38 93 GLY A O 1
ATOM 763 N N . TYR A 1 94 ? -5.056 4.751 9.214 1.00 87.88 94 TYR A N 1
ATOM 764 C CA . TYR A 1 94 ? -4.826 3.352 8.842 1.00 87.88 94 TYR A CA 1
ATOM 765 C C . TYR A 1 94 ? -3.428 2.881 9.259 1.00 87.88 94 TYR A C 1
ATOM 767 O O . TYR A 1 94 ? -2.458 3.637 9.230 1.00 87.88 94 TYR A O 1
ATOM 775 N N . SER A 1 95 ? -3.301 1.599 9.613 1.00 88.88 95 SER A N 1
ATOM 776 C CA . SER A 1 95 ? -1.997 0.989 9.899 1.00 88.88 95 SER A CA 1
ATOM 777 C C . SER A 1 95 ? -1.421 0.415 8.607 1.00 88.88 95 SER A C 1
ATOM 779 O O . SER A 1 95 ? -1.866 -0.637 8.149 1.00 88.88 95 SER A O 1
ATOM 781 N N . VAL A 1 96 ? -0.463 1.122 8.004 1.00 91.69 96 VAL A N 1
ATOM 782 C CA . VAL A 1 96 ? 0.095 0.787 6.687 1.00 91.69 96 VAL A CA 1
ATOM 783 C C . VAL A 1 96 ? 1.444 0.083 6.819 1.00 91.69 96 VAL A C 1
ATOM 785 O O . VAL A 1 96 ? 2.284 0.462 7.629 1.00 91.69 96 VAL A O 1
ATOM 788 N N . SER A 1 97 ? 1.670 -0.943 6.001 1.00 91.69 97 SER A N 1
ATOM 789 C CA . SER A 1 97 ? 2.969 -1.606 5.848 1.00 91.69 97 SER A CA 1
ATOM 790 C C . SER A 1 97 ? 3.274 -1.846 4.372 1.00 91.69 97 SER A C 1
ATOM 792 O O . SER A 1 97 ? 2.362 -2.102 3.590 1.00 91.69 97 SER A O 1
ATOM 794 N N . THR A 1 98 ? 4.543 -1.773 3.969 1.00 91.25 98 THR A N 1
ATOM 795 C CA . THR A 1 98 ? 4.962 -1.954 2.570 1.00 91.25 98 THR A CA 1
ATOM 796 C C . THR A 1 98 ? 5.806 -3.220 2.413 1.00 91.25 98 THR A C 1
ATOM 798 O O . THR A 1 98 ? 6.644 -3.522 3.259 1.00 91.25 98 THR A O 1
ATOM 801 N N . HIS A 1 99 ? 5.576 -3.995 1.351 1.00 93.12 99 HIS A N 1
ATOM 802 C CA . HIS A 1 99 ? 6.303 -5.235 1.060 1.00 93.12 99 HIS A CA 1
ATOM 803 C C . HIS A 1 99 ? 6.707 -5.310 -0.422 1.00 93.12 99 HIS A C 1
ATOM 805 O O . HIS A 1 99 ? 5.855 -5.157 -1.297 1.00 93.12 99 HIS A O 1
ATOM 811 N N . PRO A 1 100 ? 7.983 -5.574 -0.743 1.00 93.12 100 PRO A N 1
ATOM 812 C CA . PRO A 1 100 ? 8.416 -5.716 -2.127 1.00 93.12 100 PRO A CA 1
ATOM 813 C C . PRO A 1 100 ? 7.966 -7.059 -2.727 1.00 93.12 100 PRO A C 1
ATOM 815 O O . PRO A 1 100 ? 8.071 -8.105 -2.087 1.00 93.12 100 PRO A O 1
ATOM 818 N N . ILE A 1 101 ? 7.508 -7.043 -3.981 1.00 93.25 101 ILE A N 1
ATOM 819 C CA . ILE A 1 101 ? 7.142 -8.230 -4.775 1.00 93.25 101 ILE A CA 1
ATOM 820 C C . ILE A 1 101 ? 7.968 -8.294 -6.067 1.00 93.25 101 ILE A C 1
ATOM 822 O O . ILE A 1 101 ? 8.384 -7.257 -6.576 1.00 93.25 101 ILE A O 1
ATOM 826 N N . PRO A 1 102 ? 8.220 -9.479 -6.651 1.00 90.44 102 PRO A N 1
ATOM 827 C CA . PRO A 1 102 ? 9.026 -9.599 -7.872 1.00 90.44 102 PRO A CA 1
ATOM 828 C C . PRO A 1 102 ? 8.293 -9.149 -9.153 1.00 90.44 102 PRO A C 1
ATOM 830 O O . PRO A 1 102 ? 8.901 -9.092 -10.220 1.00 90.44 102 PRO A O 1
ATOM 833 N N . ILE A 1 103 ? 6.996 -8.836 -9.074 1.00 90.69 103 ILE A N 1
ATOM 834 C CA . ILE A 1 103 ? 6.158 -8.482 -10.227 1.00 90.6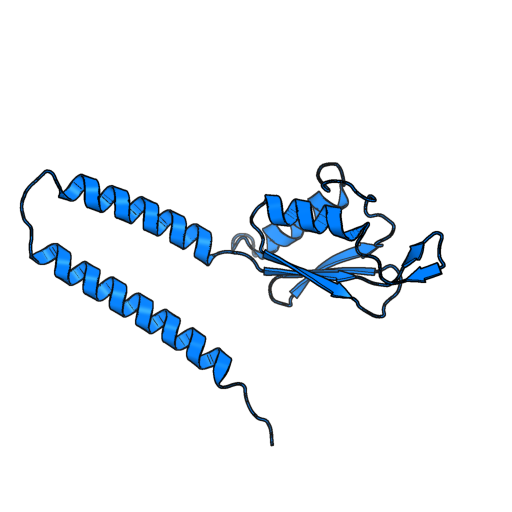9 103 ILE A CA 1
ATOM 835 C C . ILE A 1 103 ? 6.428 -7.037 -10.641 1.00 90.69 103 ILE A C 1
ATOM 837 O O . ILE A 1 103 ? 6.232 -6.121 -9.856 1.00 90.69 103 ILE A O 1
ATOM 841 N N . ARG A 1 104 ? 6.867 -6.813 -11.880 1.00 90.19 104 ARG A N 1
ATOM 842 C CA . ARG A 1 104 ? 7.299 -5.492 -12.358 1.00 90.19 104 ARG A CA 1
ATOM 843 C C . ARG A 1 104 ? 6.135 -4.515 -12.548 1.00 90.19 104 ARG A C 1
ATOM 845 O O . ARG A 1 104 ? 5.120 -4.881 -13.123 1.00 90.19 104 ARG A O 1
ATOM 852 N N . ASN A 1 105 ? 6.358 -3.250 -12.183 1.00 89.81 105 ASN A N 1
ATOM 853 C CA . ASN A 1 105 ? 5.440 -2.113 -12.353 1.00 89.81 105 ASN A CA 1
ATOM 854 C C . ASN A 1 105 ? 4.070 -2.252 -11.660 1.00 89.81 105 ASN A C 1
ATOM 856 O O . ASN A 1 105 ? 3.178 -1.461 -11.938 1.00 89.81 105 ASN A O 1
ATOM 860 N N . VAL A 1 106 ? 3.888 -3.215 -10.759 1.00 92.44 106 VAL A N 1
ATOM 861 C CA . VAL A 1 106 ? 2.607 -3.435 -10.075 1.00 92.44 106 VAL A CA 1
ATOM 862 C C . VAL A 1 106 ? 2.665 -2.883 -8.655 1.00 92.44 106 VAL A C 1
ATOM 864 O O . VAL A 1 106 ? 3.673 -3.031 -7.967 1.00 92.44 106 VAL A O 1
ATOM 867 N N . CYS A 1 107 ? 1.582 -2.251 -8.219 1.00 92.62 107 CYS A N 1
ATOM 868 C CA . CYS A 1 107 ? 1.321 -1.889 -6.835 1.00 92.62 107 CYS A CA 1
ATOM 869 C C . CYS A 1 107 ? -0.040 -2.473 -6.443 1.00 92.62 107 CYS A C 1
ATOM 871 O O . CYS A 1 107 ? -1.050 -2.162 -7.065 1.00 92.62 107 CYS A O 1
ATOM 873 N N . GLU A 1 108 ? -0.073 -3.332 -5.431 1.00 94.31 108 GLU A N 1
ATOM 874 C CA . GLU A 1 108 ? -1.301 -3.912 -4.896 1.00 94.31 108 GLU A CA 1
ATOM 875 C C . GLU A 1 108 ? -1.529 -3.423 -3.470 1.00 94.31 108 GLU A C 1
ATOM 877 O O . GLU A 1 108 ? -0.606 -3.391 -2.657 1.00 94.31 108 GLU A O 1
ATOM 882 N N . VAL A 1 109 ? -2.776 -3.124 -3.133 1.00 93.12 109 VAL A N 1
ATOM 883 C CA . VAL A 1 109 ? -3.185 -2.771 -1.776 1.00 93.12 109 VAL A CA 1
ATOM 884 C C . VAL A 1 109 ? -4.054 -3.891 -1.226 1.00 93.12 109 VAL A C 1
ATOM 886 O O . VAL A 1 109 ? -5.037 -4.307 -1.842 1.00 93.12 109 VAL A O 1
ATOM 889 N N . HIS A 1 110 ? -3.661 -4.399 -0.064 1.00 91.81 110 HIS A N 1
ATOM 890 C CA . HIS A 1 110 ? -4.293 -5.514 0.625 1.00 91.81 110 HIS A CA 1
ATOM 891 C C . HIS A 1 110 ? -4.840 -5.035 1.969 1.00 91.81 110 HIS A C 1
ATOM 893 O O . HIS A 1 110 ? -4.140 -4.352 2.709 1.00 91.81 110 HIS A O 1
ATOM 899 N N . VAL A 1 111 ? -6.069 -5.408 2.307 1.00 89.62 111 VAL A N 1
ATOM 900 C CA . VAL A 1 111 ? -6.691 -5.150 3.614 1.00 89.62 111 VAL A CA 1
ATOM 901 C C . VAL A 1 111 ? -6.972 -6.499 4.255 1.00 89.62 111 VAL A C 1
ATOM 903 O O . VAL A 1 111 ? -7.677 -7.307 3.663 1.00 89.62 111 VAL A O 1
ATOM 906 N N . TYR A 1 112 ? -6.398 -6.776 5.430 1.00 84.81 112 TYR A N 1
ATOM 907 C CA . TYR A 1 112 ? -6.513 -8.091 6.091 1.00 84.81 112 TYR A CA 1
ATOM 908 C C . TYR A 1 112 ? -6.265 -9.292 5.140 1.00 84.81 112 TYR A C 1
ATOM 910 O O . TYR A 1 112 ? -7.031 -10.250 5.136 1.00 84.81 112 TYR A O 1
ATOM 918 N N . ASP A 1 113 ? -5.213 -9.219 4.313 1.00 83.25 113 ASP A N 1
ATOM 919 C CA . ASP A 1 113 ? -4.836 -10.198 3.266 1.00 83.25 113 ASP A CA 1
ATOM 920 C C . ASP A 1 113 ? -5.761 -10.304 2.037 1.00 83.25 113 ASP A C 1
ATOM 922 O O . ASP A 1 113 ? -5.510 -11.106 1.135 1.00 83.25 113 ASP A O 1
ATOM 926 N N . LEU A 1 114 ? -6.783 -9.456 1.934 1.00 87.25 114 LEU A N 1
ATOM 927 C CA . LEU A 1 114 ? -7.642 -9.349 0.757 1.00 87.25 114 LEU A CA 1
ATOM 928 C C . LEU A 1 114 ? -7.139 -8.243 -0.170 1.00 87.25 114 LEU A C 1
ATOM 930 O O . LEU A 1 114 ? -7.046 -7.088 0.240 1.00 87.25 114 LEU A O 1
ATOM 934 N N . LYS A 1 115 ? -6.841 -8.571 -1.432 1.00 91.81 115 LYS A N 1
ATOM 935 C CA . LYS A 1 115 ? -6.495 -7.559 -2.439 1.00 91.81 115 LYS A CA 1
ATOM 936 C C . LYS A 1 115 ? -7.724 -6.702 -2.746 1.00 91.81 115 LYS A C 1
ATOM 938 O O . LYS A 1 115 ? -8.691 -7.209 -3.308 1.00 91.81 115 LYS A O 1
ATOM 943 N N . VAL A 1 116 ? -7.666 -5.416 -2.402 1.00 91.88 116 VAL A N 1
ATOM 944 C CA . VAL A 1 116 ? -8.772 -4.460 -2.605 1.00 91.88 116 VAL A CA 1
ATOM 945 C C . VAL A 1 116 ? -8.542 -3.538 -3.796 1.00 91.88 116 VAL A C 1
ATOM 947 O O . VAL A 1 116 ? -9.497 -3.053 -4.399 1.00 91.88 116 VAL A O 1
ATOM 950 N N . PHE A 1 117 ? -7.279 -3.292 -4.139 1.00 92.81 117 PHE A N 1
ATOM 951 C CA . PHE A 1 117 ? -6.902 -2.366 -5.196 1.00 92.81 117 PHE A CA 1
ATOM 952 C C . PHE A 1 117 ? -5.582 -2.788 -5.843 1.00 92.81 117 PHE A C 1
ATOM 954 O O . PHE A 1 117 ? -4.713 -3.375 -5.196 1.00 92.81 117 PHE A O 1
ATOM 961 N N . GLU A 1 118 ? -5.443 -2.490 -7.130 1.00 93.38 118 GLU A N 1
ATOM 962 C CA . GLU A 1 118 ? -4.246 -2.744 -7.924 1.00 93.38 118 GLU A CA 1
ATOM 963 C C . GLU A 1 118 ? -4.060 -1.593 -8.911 1.00 93.38 118 GLU A C 1
ATOM 965 O O . GLU A 1 118 ? -5.008 -1.188 -9.583 1.00 93.38 118 GLU A O 1
ATOM 970 N N . CYS A 1 119 ? -2.839 -1.075 -9.013 1.00 92.00 119 CYS A N 1
ATOM 971 C CA . CYS A 1 119 ? -2.489 -0.043 -9.977 1.00 92.00 119 CYS A CA 1
ATOM 972 C C . CYS A 1 119 ? -1.056 -0.207 -10.500 1.00 92.00 119 CYS A C 1
ATOM 974 O O . CYS A 1 119 ? -0.235 -0.939 -9.939 1.00 92.00 119 CYS A O 1
ATOM 976 N N . ASP A 1 120 ? -0.740 0.501 -11.588 1.00 91.31 120 ASP A N 1
ATOM 977 C CA . ASP A 1 120 ? 0.643 0.622 -12.047 1.00 91.31 120 ASP A CA 1
ATOM 978 C C . ASP A 1 120 ? 1.391 1.608 -11.143 1.00 91.31 120 ASP A C 1
ATOM 980 O O . ASP A 1 120 ? 1.022 2.779 -11.032 1.00 91.31 120 ASP A O 1
ATOM 984 N N . ILE A 1 121 ? 2.488 1.155 -10.537 1.00 88.69 121 ILE A N 1
ATOM 985 C CA . ILE A 1 121 ? 3.318 1.978 -9.644 1.00 88.69 121 ILE A CA 1
ATOM 986 C C . ILE A 1 121 ? 3.879 3.231 -10.332 1.00 88.69 121 ILE A C 1
ATOM 988 O O . ILE A 1 121 ? 4.297 4.174 -9.667 1.00 88.69 121 ILE A O 1
ATOM 992 N N . ARG A 1 122 ? 3.938 3.260 -11.668 1.00 86.56 122 ARG A N 1
ATOM 993 C CA . ARG A 1 122 ? 4.405 4.420 -12.436 1.00 86.56 122 ARG A CA 1
ATOM 994 C C . ARG A 1 122 ? 3.376 5.533 -12.537 1.00 86.56 122 ARG A C 1
ATOM 996 O O . ARG A 1 122 ? 3.783 6.655 -12.830 1.00 86.56 122 ARG A O 1
ATOM 1003 N N . ASN A 1 123 ? 2.107 5.220 -12.299 1.00 88.50 123 ASN A N 1
ATOM 1004 C CA . ASN A 1 123 ? 1.031 6.200 -12.310 1.00 88.50 123 ASN A CA 1
ATOM 1005 C C . ASN A 1 123 ? 0.920 6.936 -10.969 1.00 88.50 123 ASN A C 1
ATOM 1007 O O . ASN A 1 123 ? 0.363 8.025 -10.938 1.00 88.50 123 ASN A O 1
ATOM 1011 N N . LEU A 1 124 ? 1.486 6.374 -9.892 1.00 85.62 124 LEU A N 1
ATOM 1012 C CA . LEU A 1 124 ? 1.582 7.051 -8.600 1.00 85.62 124 LEU A CA 1
ATOM 1013 C C . LEU A 1 124 ? 2.519 8.257 -8.687 1.00 85.62 124 LEU A C 1
ATOM 1015 O O . LEU A 1 124 ? 3.627 8.172 -9.245 1.00 85.62 124 LEU A O 1
ATOM 1019 N N . GLN A 1 125 ? 2.096 9.365 -8.083 1.00 82.62 125 GLN A N 1
ATOM 1020 C CA . GLN A 1 125 ? 2.928 10.556 -8.008 1.00 82.62 125 GLN A CA 1
ATOM 1021 C C . GLN A 1 125 ? 4.178 10.329 -7.151 1.00 82.62 125 GLN A C 1
ATOM 1023 O O . GLN A 1 125 ? 4.195 9.612 -6.151 1.00 82.62 125 GLN A O 1
ATOM 1028 N N . PHE A 1 126 ? 5.275 10.953 -7.572 1.00 79.25 126 PHE A N 1
ATOM 1029 C CA . PHE A 1 126 ? 6.562 10.829 -6.907 1.00 79.25 126 PHE A CA 1
ATOM 1030 C C . PHE A 1 126 ? 6.700 11.849 -5.774 1.00 79.25 126 PHE A C 1
ATOM 1032 O O . PHE A 1 126 ? 6.594 13.045 -6.022 1.00 79.25 126 PHE A O 1
ATOM 1039 N N . GLY A 1 127 ? 7.032 11.391 -4.562 1.00 67.94 127 GLY A N 1
ATOM 1040 C CA . GLY A 1 127 ? 7.522 12.265 -3.487 1.00 67.94 127 GLY A CA 1
ATOM 1041 C C . GLY A 1 127 ? 6.513 13.253 -2.886 1.00 67.94 127 GLY A C 1
ATOM 1042 O O . GLY A 1 127 ? 6.944 14.190 -2.219 1.00 67.94 127 GLY A O 1
ATOM 1043 N N . GLY A 1 128 ? 5.212 13.056 -3.111 1.00 76.88 128 GLY A N 1
ATOM 1044 C CA . GLY A 1 128 ? 4.138 13.850 -2.505 1.00 76.88 128 GLY A CA 1
ATOM 1045 C C . GLY A 1 128 ? 3.558 13.236 -1.226 1.00 76.88 128 GLY A C 1
ATOM 1046 O O . GLY A 1 128 ? 3.990 12.178 -0.770 1.00 76.88 128 GLY A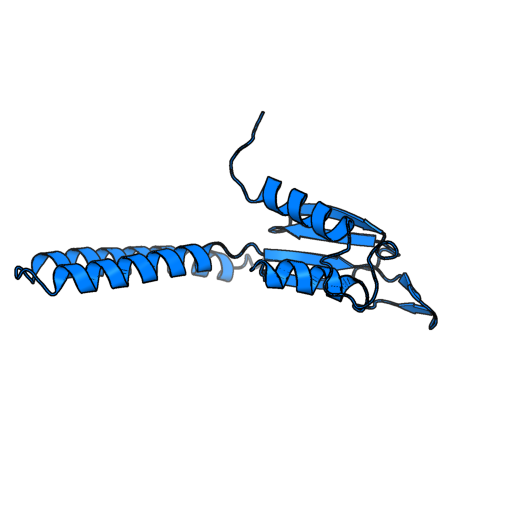 O 1
ATOM 1047 N N . ASP A 1 129 ? 2.547 13.905 -0.680 1.00 78.00 129 ASP A N 1
ATOM 1048 C CA . ASP A 1 129 ? 1.681 13.463 0.425 1.00 78.00 129 ASP A CA 1
ATOM 1049 C C . ASP A 1 129 ? 0.531 12.544 -0.029 1.00 78.00 129 ASP A C 1
ATOM 1051 O O . ASP A 1 129 ? -0.142 11.949 0.809 1.00 78.00 129 ASP A O 1
ATOM 1055 N N . GLY A 1 130 ? 0.331 12.408 -1.345 1.00 77.56 130 GLY A N 1
ATOM 1056 C CA . GLY A 1 130 ? -0.721 11.591 -1.953 1.00 77.56 130 GLY A CA 1
ATOM 1057 C C . GLY A 1 130 ? -2.096 12.263 -1.984 1.00 77.56 130 GLY A C 1
ATOM 1058 O O . GLY A 1 130 ? -3.037 11.671 -2.501 1.00 77.56 130 GLY A O 1
ATOM 1059 N N . GLU A 1 131 ? -2.233 13.496 -1.487 1.00 77.44 131 GLU A N 1
ATOM 1060 C CA . GLU A 1 131 ? -3.535 14.170 -1.371 1.00 77.44 131 GLU A CA 1
ATOM 1061 C C . GLU A 1 131 ? -4.091 14.619 -2.731 1.00 77.44 131 GLU A C 1
ATOM 1063 O O . GLU A 1 131 ? -5.302 14.623 -2.947 1.00 77.44 131 GLU A O 1
ATOM 1068 N N . LEU A 1 132 ? -3.207 14.946 -3.675 1.00 79.31 132 LEU A N 1
ATOM 1069 C CA . LEU A 1 132 ? -3.560 15.351 -5.041 1.00 79.31 132 LEU A CA 1
ATOM 1070 C C . LEU A 1 132 ? -3.549 14.186 -6.046 1.00 79.31 132 LEU A C 1
ATOM 1072 O O . LEU A 1 132 ? -3.672 14.416 -7.248 1.00 79.31 132 LEU A O 1
ATOM 1076 N N . ASP A 1 133 ? -3.341 12.952 -5.582 1.00 84.81 133 ASP A N 1
ATOM 1077 C CA . ASP A 1 133 ? -3.266 11.774 -6.447 1.00 84.81 133 ASP A CA 1
ATOM 1078 C C . ASP A 1 133 ? -4.628 11.065 -6.504 1.00 84.81 133 ASP A C 1
ATOM 1080 O O . ASP A 1 133 ? -5.104 10.506 -5.511 1.00 84.81 133 ASP A O 1
ATOM 1084 N N . ASP A 1 134 ? -5.253 11.059 -7.683 1.00 87.88 134 ASP A N 1
ATOM 1085 C CA . ASP A 1 134 ? -6.544 10.403 -7.919 1.00 87.88 134 ASP A CA 1
ATOM 1086 C C . ASP A 1 134 ? -6.515 8.910 -7.545 1.00 87.88 134 ASP A C 1
ATOM 1088 O O . ASP A 1 134 ? -7.502 8.378 -7.031 1.00 87.88 134 ASP A O 1
ATOM 1092 N N . LEU A 1 135 ? -5.370 8.236 -7.728 1.00 89.25 135 LEU A N 1
ATOM 1093 C CA . LEU A 1 135 ? -5.212 6.821 -7.377 1.00 89.25 135 LEU A CA 1
ATOM 1094 C C . LEU A 1 135 ? -5.223 6.598 -5.863 1.00 89.25 135 LEU A C 1
ATOM 1096 O O . LEU A 1 135 ? -5.681 5.551 -5.402 1.00 89.25 135 LEU A O 1
ATOM 1100 N N . CYS A 1 136 ? -4.740 7.568 -5.081 1.00 87.94 136 CYS A N 1
ATOM 1101 C CA . CYS A 1 136 ? -4.798 7.496 -3.622 1.00 87.94 136 CYS A CA 1
ATOM 1102 C C . CYS A 1 136 ? -6.250 7.597 -3.133 1.00 87.94 136 CYS A C 1
ATOM 1104 O O . CYS A 1 136 ? -6.672 6.808 -2.282 1.00 87.94 136 CYS A O 1
ATOM 1106 N N . HIS A 1 137 ? -7.046 8.491 -3.729 1.00 89.56 137 HIS A N 1
ATOM 1107 C CA . HIS A 1 137 ? -8.483 8.595 -3.447 1.00 89.56 137 HIS A CA 1
ATOM 1108 C C . HIS A 1 137 ? -9.259 7.353 -3.887 1.00 89.56 137 HIS A C 1
ATOM 1110 O O . HIS A 1 137 ? -10.161 6.903 -3.177 1.00 89.56 137 HIS A O 1
ATOM 1116 N N . GLU A 1 138 ? -8.911 6.764 -5.031 1.00 90.38 138 GLU A N 1
ATOM 1117 C CA . GLU A 1 138 ? -9.528 5.521 -5.497 1.00 90.38 138 GLU A CA 1
ATOM 1118 C C . GLU A 1 138 ? -9.225 4.350 -4.553 1.00 90.38 138 GLU A C 1
ATOM 1120 O O . GLU A 1 138 ? -10.144 3.635 -4.141 1.00 90.38 138 GLU A O 1
ATOM 1125 N N . ALA A 1 139 ? -7.963 4.198 -4.139 1.00 89.94 139 ALA A N 1
ATOM 1126 C CA . ALA A 1 139 ? -7.563 3.190 -3.164 1.00 89.94 139 ALA A CA 1
ATOM 1127 C C . ALA A 1 139 ? -8.328 3.352 -1.842 1.00 89.94 139 ALA A C 1
ATOM 1129 O O . ALA A 1 139 ? -8.829 2.370 -1.293 1.00 89.94 139 ALA A O 1
ATOM 1130 N N . LEU A 1 140 ? -8.486 4.588 -1.357 1.00 89.81 140 LEU A N 1
ATOM 1131 C CA . LEU A 1 140 ? -9.249 4.873 -0.143 1.00 89.81 140 LEU A CA 1
ATOM 1132 C C . LEU A 1 140 ? -10.720 4.481 -0.268 1.00 89.81 140 LEU A C 1
ATOM 1134 O O . LEU A 1 140 ? -11.268 3.899 0.669 1.00 89.81 140 LEU A O 1
ATOM 1138 N N . ARG A 1 141 ? -11.364 4.767 -1.405 1.00 89.62 141 ARG A N 1
ATOM 1139 C CA . ARG A 1 141 ? -12.752 4.346 -1.645 1.00 89.62 141 ARG A CA 1
ATOM 1140 C C . ARG A 1 141 ? -12.873 2.831 -1.541 1.00 89.62 141 ARG A C 1
ATOM 1142 O O . ARG A 1 141 ? -13.672 2.351 -0.751 1.00 89.62 141 ARG A O 1
ATOM 1149 N N . LYS A 1 142 ? -11.995 2.087 -2.221 1.00 89.69 142 LYS A N 1
ATOM 1150 C CA . LYS A 1 142 ? -11.982 0.615 -2.166 1.00 89.69 142 LYS A CA 1
ATOM 1151 C C . LYS A 1 142 ? -11.754 0.067 -0.760 1.00 89.69 142 LYS A C 1
ATOM 1153 O O . LYS A 1 142 ? -12.411 -0.891 -0.366 1.00 89.69 142 LYS A O 1
ATOM 1158 N N . ILE A 1 143 ? -10.847 0.667 0.008 1.00 88.56 143 ILE A N 1
ATOM 1159 C CA . ILE A 1 143 ? -10.626 0.285 1.410 1.00 88.56 143 ILE A CA 1
ATOM 1160 C C . ILE A 1 143 ? -11.892 0.556 2.232 1.00 88.56 143 ILE A C 1
ATOM 1162 O O . ILE A 1 143 ? -12.321 -0.304 2.999 1.00 88.56 143 ILE A O 1
ATOM 1166 N N . THR A 1 144 ? -12.513 1.720 2.052 1.00 86.88 144 THR A N 1
ATOM 1167 C CA . THR A 1 144 ? -13.726 2.128 2.777 1.00 86.88 144 THR A CA 1
ATOM 1168 C C . THR A 1 144 ? -14.911 1.215 2.462 1.00 86.88 144 THR A C 1
ATOM 1170 O O . THR A 1 144 ? -15.614 0.790 3.380 1.00 86.88 144 THR A O 1
ATOM 1173 N N . ASP A 1 145 ? -15.087 0.848 1.193 1.00 85.00 145 ASP A N 1
ATOM 1174 C CA . ASP A 1 145 ? -16.127 -0.076 0.730 1.00 85.00 145 ASP A CA 1
ATOM 1175 C C . ASP A 1 145 ? -16.005 -1.445 1.418 1.00 85.00 145 ASP A C 1
ATOM 1177 O O . ASP A 1 145 ? -17.002 -2.047 1.800 1.00 85.00 145 ASP A O 1
ATOM 1181 N N . VAL A 1 146 ? -14.775 -1.927 1.626 1.00 82.75 146 VAL A N 1
ATOM 1182 C CA . VAL A 1 146 ? -14.512 -3.217 2.288 1.00 82.75 146 VAL A CA 1
ATOM 1183 C C . VAL A 1 146 ? -14.606 -3.118 3.814 1.00 82.75 146 VAL A C 1
ATOM 1185 O O . VAL A 1 146 ? -14.954 -4.091 4.481 1.00 82.75 146 VAL A O 1
ATOM 1188 N N . THR A 1 147 ? -14.286 -1.956 4.382 1.00 75.50 147 THR A N 1
ATOM 1189 C CA . THR A 1 147 ? -14.221 -1.758 5.840 1.00 75.50 147 THR A CA 1
ATOM 1190 C C . THR A 1 147 ? -15.580 -1.370 6.438 1.00 75.50 147 THR A C 1
ATOM 1192 O O . THR A 1 147 ? -15.830 -1.617 7.618 1.00 75.50 147 THR A O 1
ATOM 1195 N N . SER A 1 148 ? -16.485 -0.787 5.647 1.00 68.44 148 SER A N 1
ATOM 1196 C CA . SER A 1 148 ? -17.841 -0.449 6.088 1.00 68.44 148 SER A CA 1
ATOM 1197 C C . SER A 1 148 ? -18.802 -1.639 5.893 1.00 68.44 148 SER A C 1
ATOM 1199 O O . SER A 1 148 ? -18.945 -2.147 4.785 1.00 68.44 148 SER A O 1
ATOM 1201 N N . PRO A 1 149 ? -19.513 -2.111 6.937 1.00 51.88 149 PRO A N 1
ATOM 1202 C CA . PRO A 1 149 ? -20.393 -3.281 6.839 1.00 51.88 149 PRO A CA 1
ATOM 1203 C C . PRO A 1 149 ? -21.739 -3.012 6.132 1.00 51.88 149 PRO A C 1
ATOM 1205 O O . PRO A 1 149 ? -22.706 -3.736 6.361 1.00 51.88 149 PRO A O 1
ATOM 1208 N N . SER A 1 150 ? -21.852 -1.985 5.284 1.00 52.69 150 SER A N 1
ATOM 1209 C CA . SER A 1 150 ? -23.128 -1.582 4.678 1.00 52.69 150 SER A CA 1
ATOM 1210 C C . SER A 1 150 ? -23.044 -1.407 3.164 1.00 52.69 150 SER A C 1
ATOM 1212 O O . SER A 1 150 ? -23.002 -0.288 2.659 1.00 52.69 150 SER A O 1
ATOM 1214 N N . SER A 1 151 ? -23.052 -2.518 2.435 1.00 41.09 151 SER A N 1
ATOM 1215 C CA . SER A 1 151 ? -23.824 -2.684 1.190 1.00 41.09 151 SER A CA 1
ATOM 1216 C C . SER A 1 151 ? -23.518 -4.050 0.575 1.00 41.09 151 SER A C 1
ATOM 1218 O O . SER A 1 151 ? -22.748 -4.180 -0.370 1.00 41.09 151 SER A O 1
ATOM 1220 N N . ASN A 1 152 ? -24.154 -5.094 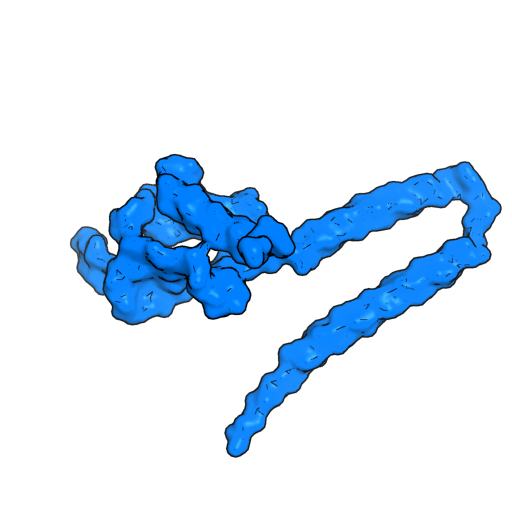1.109 1.00 35.75 152 ASN A N 1
ATOM 1221 C CA . ASN A 1 152 ? -24.488 -6.221 0.242 1.00 35.75 152 ASN A CA 1
ATOM 1222 C C . ASN A 1 152 ? -25.710 -5.796 -0.594 1.00 35.75 152 ASN A C 1
ATOM 1224 O O . ASN A 1 152 ? -26.660 -5.281 0.007 1.00 35.75 152 ASN A O 1
ATOM 1228 N N . PRO A 1 153 ? -25.683 -5.951 -1.929 1.00 38.50 153 PRO A N 1
ATOM 1229 C CA . PRO A 1 153 ? -26.872 -5.809 -2.765 1.00 38.50 153 PRO A CA 1
ATOM 1230 C C . PRO A 1 153 ? -27.915 -6.898 -2.481 1.00 38.50 153 PRO A C 1
ATOM 1232 O O . PRO A 1 153 ? -27.528 -8.000 -2.020 1.00 38.50 153 PRO A O 1
#

pLDDT: mean 71.37, std 19.64, range [34.94, 94.31]